Protein AF-A0A1H0W406-F1 (afdb_monomer_lite)

Sequence (115 aa):
MQALVGRYPTDGVDFLRTGPMAERLKGLLGPVNYPILLQNMGTSGPLRKEGNLLYITGNRPHQGGSESAAVVLDPTRDAMHVWLQTGDEEWDVQDYGRGMGLPAEVRTMMENARR

Organism: NCBI:txid80868

pLDDT: mean 91.95, std 6.82, range [62.34, 97.88]

Foldseek 3Di:
DVVQAQPDCPNPPNLCCDDDNVVVLCVFLPPPCSVLQVQQQCAKGGFHDDPQKTKIKGGHPPGQLAWIKMWIARPVFRKIWIWTGHGLDIDTDIDDDPPDDDPPVVVVSVVSSND

Radius of gyration: 12.86 Å; chains: 1; bounding box: 29×30×32 Å

Secondary structure (DSSP, 8-state):
-GGGTT--TTSSS-TTTSHHHHHHHHHHHHHHHHHHHHHHTSEE---EEETTEEEEEEE-TT-TTTEEEEEEEETTTTEEEEEEEETTEEEEEE-SSSSPPPPHHHHHHHHHHT-

InterPro domains:
  IPR061272 Inhibitor of vertebrate lysozyme (Ivy)-like domai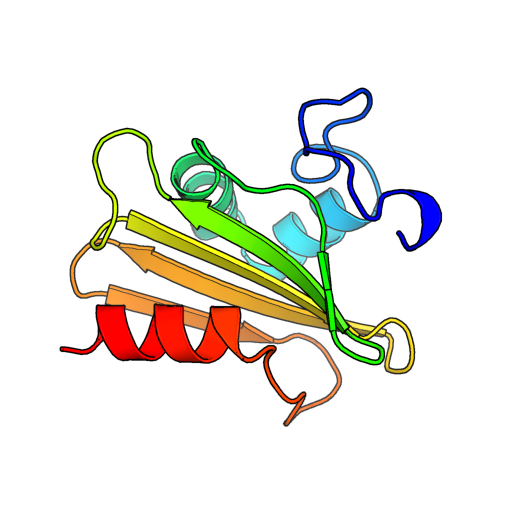n [PF08816] (20-114)

Structure (mmCIF, N/CA/C/O backbone):
data_AF-A0A1H0W406-F1
#
_entry.id   AF-A0A1H0W406-F1
#
loop_
_atom_site.group_PDB
_atom_site.id
_atom_site.type_symbol
_atom_site.label_atom_id
_atom_site.label_alt_id
_atom_site.label_comp_id
_atom_site.label_asym_id
_atom_site.label_entity_id
_atom_site.label_seq_id
_atom_site.pdbx_PDB_ins_code
_atom_site.Cartn_x
_atom_site.Cartn_y
_atom_site.Cartn_z
_atom_site.occupancy
_atom_site.B_iso_or_equiv
_atom_site.auth_seq_id
_atom_site.auth_comp_id
_atom_site.auth_asym_id
_atom_site.auth_atom_id
_atom_site.pdbx_PDB_model_num
ATOM 1 N N . MET A 1 1 ? -8.814 3.697 8.651 1.00 81.00 1 MET A N 1
ATOM 2 C CA . MET A 1 1 ? -8.643 2.935 7.393 1.00 81.00 1 MET A CA 1
ATOM 3 C C . MET A 1 1 ? -9.954 2.447 6.785 1.00 81.00 1 MET A C 1
ATOM 5 O O . MET A 1 1 ? -10.158 2.725 5.617 1.00 81.00 1 MET A O 1
ATOM 9 N N . GLN A 1 2 ? -10.872 1.794 7.517 1.00 84.06 2 GLN A N 1
ATOM 10 C CA . GLN A 1 2 ? -12.115 1.267 6.907 1.00 84.06 2 GLN A CA 1
ATOM 11 C C . GLN A 1 2 ? -12.985 2.322 6.190 1.00 84.06 2 GLN A C 1
ATOM 13 O O . GLN A 1 2 ? -13.554 2.027 5.148 1.00 84.06 2 GLN A O 1
ATOM 18 N N . ALA A 1 3 ? -13.039 3.560 6.691 1.00 88.31 3 ALA A N 1
ATOM 19 C CA . ALA A 1 3 ? -13.779 4.653 6.047 1.00 88.31 3 ALA A CA 1
ATOM 20 C C . ALA A 1 3 ? -13.207 5.097 4.681 1.00 88.31 3 ALA A C 1
ATOM 22 O O . ALA A 1 3 ? -13.865 5.841 3.962 1.00 88.31 3 ALA A O 1
ATOM 23 N N . LEU A 1 4 ? -11.989 4.662 4.332 1.00 88.75 4 LEU A N 1
ATOM 24 C CA . LEU A 1 4 ? -11.328 4.976 3.062 1.00 88.75 4 LEU A CA 1
ATOM 25 C C . LEU A 1 4 ? -11.557 3.893 1.997 1.00 88.75 4 LEU A C 1
ATOM 27 O O . LEU A 1 4 ? -11.062 4.031 0.884 1.00 88.75 4 LEU A O 1
ATOM 31 N N . VAL A 1 5 ? -12.282 2.811 2.307 1.00 93.19 5 VAL A N 1
ATOM 32 C CA . VAL A 1 5 ? -12.593 1.772 1.312 1.00 93.19 5 VAL A CA 1
ATOM 33 C C . VAL A 1 5 ? -13.353 2.396 0.137 1.00 93.19 5 VAL A C 1
ATOM 35 O O . VAL A 1 5 ? -14.299 3.157 0.330 1.00 93.19 5 VAL A O 1
ATOM 38 N N . GLY A 1 6 ? -12.916 2.081 -1.080 1.00 94.25 6 GLY A N 1
ATOM 39 C CA . GLY A 1 6 ? -13.412 2.652 -2.330 1.00 94.25 6 GLY A CA 1
ATOM 40 C C . GLY A 1 6 ? -12.758 3.976 -2.736 1.00 94.25 6 GLY A C 1
ATOM 41 O O . GLY A 1 6 ? -13.026 4.446 -3.837 1.00 94.25 6 GLY A O 1
ATOM 42 N N . ARG A 1 7 ? -11.899 4.573 -1.898 1.00 93.50 7 ARG A N 1
ATOM 43 C CA . ARG A 1 7 ? -11.161 5.807 -2.218 1.00 93.50 7 ARG A CA 1
ATOM 44 C C . ARG A 1 7 ? -9.809 5.494 -2.840 1.00 93.50 7 ARG A C 1
ATOM 46 O O . ARG A 1 7 ? -9.118 4.580 -2.387 1.00 93.50 7 ARG A O 1
ATOM 53 N N . TYR A 1 8 ? -9.414 6.287 -3.827 1.00 93.94 8 TYR A N 1
ATOM 54 C CA . TYR A 1 8 ? -8.047 6.281 -4.341 1.00 93.94 8 TYR A CA 1
ATOM 55 C C . TYR A 1 8 ? -7.109 7.017 -3.376 1.00 93.94 8 TYR A C 1
ATOM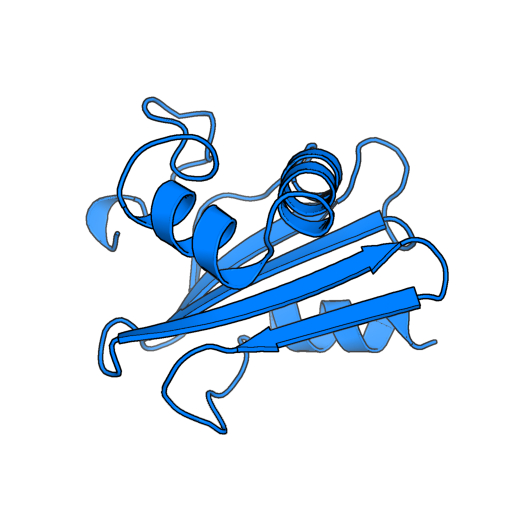 57 O O . TYR A 1 8 ? -7.570 7.911 -2.661 1.00 93.94 8 TYR A O 1
ATOM 65 N N . PRO A 1 9 ? -5.797 6.709 -3.362 1.00 90.25 9 PRO A N 1
ATOM 66 C CA . PRO A 1 9 ? -4.822 7.497 -2.603 1.00 90.25 9 PRO A CA 1
ATOM 67 C C . PRO A 1 9 ? -4.926 8.996 -2.897 1.00 90.25 9 PRO A C 1
ATOM 69 O O . PRO A 1 9 ? -4.819 9.820 -2.002 1.00 90.25 9 PRO A O 1
ATOM 72 N N . THR A 1 10 ? -5.216 9.367 -4.140 1.00 84.88 10 THR A N 1
ATOM 73 C CA . THR A 1 10 ? -5.330 10.767 -4.564 1.00 84.88 10 THR A CA 1
ATOM 74 C C . THR A 1 10 ? -6.663 11.434 -4.206 1.00 84.88 10 THR A C 1
ATOM 76 O O . THR A 1 10 ? -6.790 12.645 -4.374 1.00 84.88 10 THR A O 1
ATOM 79 N N . ASP A 1 11 ? -7.655 10.691 -3.704 1.00 85.25 11 ASP A N 1
ATOM 80 C CA . ASP A 1 11 ? -8.974 11.228 -3.345 1.00 85.25 11 ASP A CA 1
ATOM 81 C C . ASP A 1 11 ? -8.950 11.873 -1.948 1.00 85.25 11 ASP A C 1
ATOM 83 O O . ASP A 1 11 ? -9.555 11.382 -0.990 1.00 85.25 11 ASP A O 1
ATOM 87 N N . GLY A 1 12 ? -8.248 13.000 -1.829 1.00 81.44 12 GLY A N 1
ATOM 88 C CA . GLY A 1 12 ? -8.125 13.770 -0.592 1.00 81.44 12 GLY A CA 1
ATOM 89 C C . GLY A 1 12 ? -6.756 13.609 0.062 1.00 81.44 12 GLY A C 1
ATOM 90 O O . GLY A 1 12 ? -5.767 14.137 -0.438 1.00 81.44 12 GLY A O 1
ATOM 91 N N . VAL A 1 13 ? -6.701 12.944 1.219 1.00 81.25 13 VAL A N 1
ATOM 92 C CA . VAL A 1 13 ? -5.439 12.709 1.937 1.00 81.25 13 VAL A CA 1
ATOM 93 C C . VAL A 1 13 ? -4.763 11.471 1.360 1.00 81.25 13 VAL A C 1
ATOM 95 O O . VAL A 1 13 ? -5.285 10.365 1.507 1.00 81.25 13 VAL A O 1
ATOM 98 N N . ASP A 1 14 ? -3.582 11.661 0.768 1.00 91.25 14 ASP A N 1
ATOM 99 C CA . ASP A 1 14 ? -2.745 10.568 0.274 1.00 91.25 14 ASP A CA 1
ATOM 100 C C . ASP A 1 14 ? -2.267 9.701 1.435 1.00 91.25 14 ASP A C 1
ATOM 102 O O . ASP A 1 14 ? -1.280 10.004 2.109 1.00 91.25 14 ASP A O 1
ATOM 106 N N . PHE A 1 15 ? -2.998 8.615 1.672 1.00 91.00 15 PHE A N 1
ATOM 107 C CA . PHE A 1 15 ? -2.742 7.677 2.755 1.00 91.00 15 PHE A CA 1
ATOM 108 C C . PHE A 1 15 ? -1.489 6.816 2.532 1.00 91.00 15 PHE A C 1
ATOM 110 O O . PHE A 1 15 ? -1.033 6.177 3.479 1.00 91.00 15 PHE A O 1
ATOM 117 N N . LEU A 1 16 ? -0.904 6.814 1.326 1.00 94.69 16 LEU A N 1
ATOM 118 C CA . LEU A 1 16 ? 0.402 6.198 1.075 1.00 94.69 16 LEU A CA 1
ATOM 119 C C . LEU A 1 16 ? 1.547 7.135 1.464 1.00 94.69 16 LEU A C 1
ATOM 121 O O . LEU A 1 16 ? 2.614 6.653 1.831 1.00 94.69 16 LEU A O 1
ATOM 125 N N . ARG A 1 17 ? 1.335 8.458 1.406 1.00 95.12 17 ARG A N 1
ATOM 126 C CA . ARG A 1 17 ? 2.365 9.476 1.700 1.00 95.12 17 ARG A CA 1
ATOM 127 C C . ARG A 1 17 ? 2.244 10.134 3.067 1.00 95.12 17 ARG A C 1
ATOM 129 O O . ARG A 1 17 ? 3.242 10.626 3.598 1.00 95.12 17 ARG A O 1
ATOM 136 N N . THR A 1 18 ? 1.038 10.167 3.620 1.00 92.69 18 THR A N 1
ATOM 137 C CA . THR A 1 18 ? 0.704 10.885 4.849 1.00 92.69 18 THR A CA 1
ATOM 138 C C . THR A 1 18 ? -0.160 10.047 5.791 1.00 92.69 18 THR A C 1
ATOM 140 O O . THR A 1 18 ? -0.844 9.105 5.391 1.00 92.69 18 THR A O 1
ATOM 143 N N . GLY A 1 19 ? -0.130 10.402 7.076 1.00 90.81 19 GLY A N 1
ATOM 144 C CA . GLY A 1 19 ? -0.917 9.738 8.109 1.00 90.81 19 GLY A CA 1
ATOM 145 C C . GLY A 1 19 ? -0.350 8.383 8.565 1.00 90.81 19 GLY A C 1
ATOM 146 O O . GLY A 1 19 ? 0.763 8.006 8.199 1.00 90.81 19 GLY A O 1
ATOM 147 N N . PRO A 1 20 ? -1.111 7.638 9.390 1.00 90.31 20 PRO A N 1
ATOM 148 C CA . PRO A 1 20 ? -0.598 6.456 10.089 1.00 90.31 20 PRO A CA 1
ATOM 149 C C . PRO A 1 20 ? -0.130 5.317 9.176 1.00 90.31 20 PRO A C 1
ATOM 151 O O . PRO A 1 20 ? 0.817 4.613 9.514 1.00 90.31 20 PRO A O 1
ATOM 154 N N . MET A 1 21 ? -0.773 5.133 8.017 1.00 91.75 21 MET A N 1
ATOM 155 C CA . MET A 1 21 ? -0.349 4.122 7.044 1.00 91.75 21 MET A CA 1
ATOM 156 C C . MET A 1 21 ? 1.025 4.470 6.465 1.00 91.75 21 MET A C 1
ATOM 158 O O . MET A 1 21 ? 1.900 3.610 6.452 1.00 91.75 21 MET A O 1
ATOM 162 N N . ALA A 1 22 ? 1.237 5.718 6.045 1.00 94.69 22 ALA A N 1
ATOM 163 C CA . ALA A 1 22 ? 2.511 6.154 5.488 1.00 94.69 22 ALA A CA 1
ATOM 164 C C . ALA A 1 22 ? 3.667 6.042 6.490 1.00 94.69 22 ALA A C 1
ATOM 166 O O . ALA A 1 22 ? 4.737 5.560 6.133 1.00 94.69 22 ALA A O 1
ATOM 167 N N . GLU A 1 23 ? 3.459 6.431 7.751 1.00 95.06 23 GLU A N 1
ATOM 168 C CA . GLU A 1 23 ? 4.489 6.284 8.792 1.00 95.06 23 GLU A CA 1
ATOM 169 C C . GLU A 1 23 ? 4.856 4.815 9.029 1.00 95.06 23 GLU A C 1
ATOM 171 O O . GLU A 1 23 ? 6.035 4.468 9.124 1.00 95.06 23 GLU A O 1
ATOM 176 N N . ARG A 1 24 ? 3.860 3.925 9.032 1.00 94.44 24 ARG A N 1
ATOM 177 C CA . ARG A 1 24 ? 4.092 2.485 9.163 1.00 94.44 24 ARG A CA 1
ATOM 178 C C . ARG A 1 24 ? 4.820 1.898 7.953 1.00 94.44 24 ARG A C 1
ATOM 180 O O . ARG A 1 24 ? 5.759 1.128 8.133 1.00 94.44 24 ARG A O 1
ATOM 187 N N . LEU A 1 25 ? 4.454 2.311 6.739 1.00 96.44 25 LEU A N 1
ATOM 188 C CA . LEU A 1 25 ? 5.141 1.915 5.506 1.00 96.44 25 LEU A CA 1
ATOM 189 C C . LEU A 1 25 ? 6.605 2.370 5.500 1.00 96.44 25 LEU A C 1
ATOM 191 O O . LEU A 1 25 ? 7.480 1.578 5.161 1.00 96.44 25 LEU A O 1
ATOM 195 N N . LYS A 1 26 ? 6.894 3.609 5.922 1.00 96.94 26 LYS A N 1
ATOM 196 C CA . LYS A 1 26 ? 8.272 4.111 6.065 1.00 96.94 26 LYS A CA 1
ATOM 197 C C . LYS A 1 26 ? 9.078 3.276 7.056 1.00 96.94 26 LYS A C 1
ATOM 199 O O . LYS A 1 26 ? 10.226 2.950 6.773 1.00 96.94 26 LYS A O 1
ATOM 204 N N . GL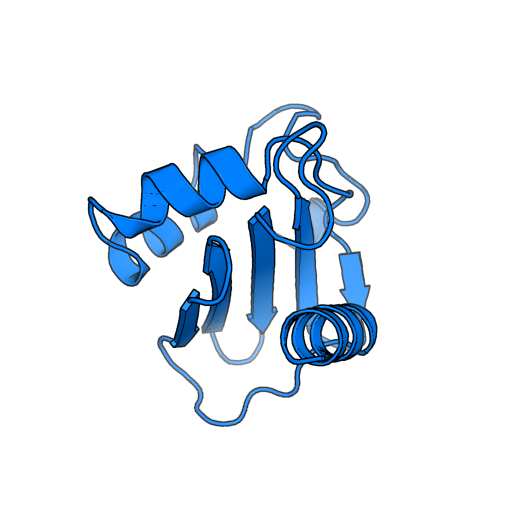Y A 1 27 ? 8.483 2.927 8.198 1.00 95.50 27 GLY A N 1
ATOM 205 C CA . GLY A 1 27 ? 9.129 2.090 9.209 1.00 95.50 27 GLY A CA 1
ATOM 206 C C . GLY A 1 27 ? 9.431 0.677 8.706 1.00 95.50 27 GLY A C 1
ATOM 207 O O . GLY A 1 27 ? 10.531 0.179 8.922 1.00 95.50 27 GLY A O 1
ATOM 208 N N . LEU A 1 28 ? 8.480 0.055 8.002 1.00 94.81 28 LEU A N 1
ATOM 209 C CA . LEU A 1 28 ? 8.608 -1.318 7.506 1.00 94.81 28 LEU A CA 1
ATOM 210 C C . LEU A 1 28 ? 9.561 -1.439 6.308 1.00 94.81 28 LEU A C 1
ATOM 212 O O . LEU A 1 28 ? 10.324 -2.397 6.217 1.00 94.81 28 LEU A O 1
ATOM 216 N N . LEU A 1 29 ? 9.518 -0.482 5.380 1.00 95.94 29 LEU A N 1
ATOM 217 C CA . LEU A 1 29 ? 10.277 -0.538 4.126 1.00 95.94 29 LEU A CA 1
ATOM 218 C C . LEU A 1 29 ? 1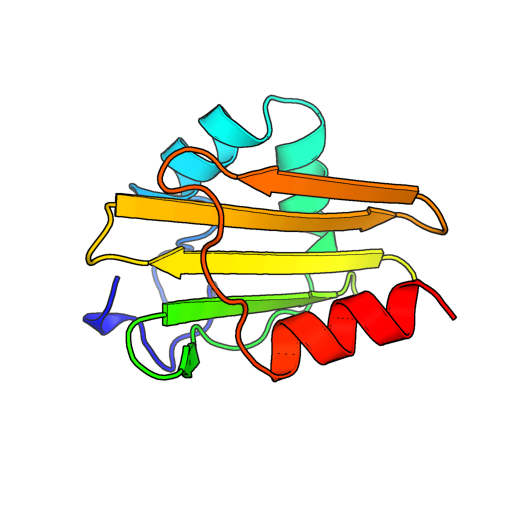1.616 0.202 4.192 1.00 95.94 29 LEU A C 1
ATOM 220 O O . LEU A 1 29 ? 12.499 -0.018 3.361 1.00 95.94 29 LEU A O 1
ATOM 224 N N . GLY A 1 30 ? 11.778 1.100 5.160 1.00 96.69 30 GLY A N 1
ATOM 225 C CA . GLY A 1 30 ? 12.965 1.930 5.273 1.00 96.69 30 GLY A CA 1
ATOM 226 C C . GLY A 1 30 ? 13.155 2.893 4.089 1.00 96.69 30 GLY A C 1
ATOM 227 O O . GLY A 1 30 ? 12.293 3.033 3.215 1.00 96.69 30 GLY A O 1
ATOM 228 N N . PRO A 1 31 ? 14.303 3.590 4.045 1.00 96.75 31 PRO A N 1
ATOM 229 C CA . PRO A 1 31 ? 14.538 4.679 3.097 1.00 96.75 31 PRO A CA 1
ATOM 230 C C . PRO A 1 31 ? 14.735 4.218 1.647 1.00 96.75 31 PRO A C 1
ATOM 232 O O . PRO A 1 31 ? 14.612 5.038 0.743 1.00 96.75 31 PRO A O 1
ATOM 235 N N . VAL A 1 32 ? 15.039 2.936 1.420 1.00 95.00 32 VAL A N 1
ATOM 236 C CA . VAL A 1 32 ? 15.287 2.382 0.078 1.00 95.00 32 VAL A CA 1
ATOM 237 C C . VAL A 1 32 ? 13.990 1.891 -0.562 1.00 95.00 32 VAL A C 1
ATOM 239 O O . VAL A 1 32 ? 13.666 2.302 -1.675 1.00 95.00 32 VAL A O 1
ATOM 242 N N . ASN A 1 33 ? 13.202 1.079 0.150 1.00 96.69 33 ASN A N 1
ATOM 243 C CA . ASN A 1 33 ? 12.042 0.414 -0.451 1.00 96.69 33 ASN A CA 1
ATOM 244 C C . ASN A 1 33 ? 10.761 1.257 -0.386 1.00 96.69 33 ASN A C 1
ATOM 246 O O . ASN A 1 33 ? 9.864 1.073 -1.207 1.00 96.69 33 ASN A O 1
ATOM 250 N N . TYR A 1 34 ? 10.660 2.227 0.531 1.00 97.81 34 TYR A N 1
ATOM 251 C CA . TYR A 1 34 ? 9.492 3.114 0.582 1.00 97.81 34 TYR A CA 1
ATOM 252 C C . TYR A 1 34 ? 9.343 3.991 -0.681 1.00 97.81 34 TYR A C 1
ATOM 254 O O . TYR A 1 34 ? 8.241 4.061 -1.228 1.00 97.81 34 TYR A O 1
ATOM 262 N N . PRO A 1 35 ? 10.407 4.617 -1.225 1.00 97.25 35 PRO A N 1
ATOM 263 C CA . PRO A 1 35 ? 10.323 5.280 -2.527 1.00 97.25 35 PRO A CA 1
ATOM 264 C C . PRO A 1 35 ? 9.907 4.349 -3.674 1.00 97.25 35 PRO A C 1
ATOM 266 O O . PRO A 1 35 ? 9.136 4.778 -4.533 1.00 97.25 35 PRO A O 1
ATOM 269 N N . ILE A 1 36 ? 10.369 3.092 -3.676 1.00 96.44 36 ILE A N 1
ATOM 270 C CA . ILE A 1 36 ? 10.001 2.086 -4.687 1.00 96.44 36 ILE A CA 1
ATOM 271 C C . ILE A 1 36 ? 8.503 1.782 -4.607 1.00 96.44 36 ILE A C 1
ATOM 273 O O . ILE A 1 36 ? 7.821 1.836 -5.627 1.00 96.44 36 ILE A O 1
ATOM 277 N N . LEU A 1 37 ? 7.955 1.590 -3.400 1.00 97.75 37 LEU A N 1
ATOM 278 C CA . LEU A 1 37 ? 6.509 1.444 -3.205 1.00 97.75 37 LEU A CA 1
ATOM 279 C C . LEU A 1 37 ? 5.734 2.593 -3.858 1.00 97.75 37 LEU A C 1
ATOM 281 O O . LEU A 1 37 ? 4.781 2.355 -4.593 1.00 97.75 37 LEU A O 1
ATOM 285 N N . LEU A 1 38 ? 6.127 3.844 -3.600 1.00 97.00 38 LEU A N 1
ATOM 286 C CA . LEU A 1 38 ? 5.414 5.006 -4.138 1.00 97.00 38 LEU A CA 1
ATOM 287 C C . LEU A 1 38 ? 5.502 5.092 -5.668 1.00 97.00 38 LEU A C 1
ATOM 289 O O . LEU A 1 38 ? 4.556 5.557 -6.302 1.00 97.00 38 LEU A O 1
ATOM 293 N N . GLN A 1 39 ? 6.616 4.658 -6.259 1.00 95.69 39 GLN A N 1
ATOM 294 C CA . GLN A 1 39 ? 6.777 4.577 -7.714 1.00 95.69 39 GLN A CA 1
ATOM 295 C C . GLN A 1 39 ? 5.885 3.479 -8.304 1.00 95.69 39 GLN A C 1
ATOM 297 O O . GLN A 1 39 ? 5.165 3.730 -9.274 1.00 95.69 39 GLN A O 1
ATOM 302 N N . ASN A 1 40 ? 5.862 2.308 -7.668 1.00 96.25 40 ASN A N 1
ATOM 303 C CA . ASN A 1 40 ? 5.055 1.161 -8.076 1.00 96.25 40 ASN A CA 1
ATOM 304 C C . ASN A 1 40 ? 3.565 1.341 -7.768 1.00 96.25 40 ASN A C 1
ATOM 306 O O . ASN A 1 40 ? 2.742 0.621 -8.307 1.00 96.25 40 ASN A O 1
ATOM 310 N N . MET A 1 41 ? 3.189 2.330 -6.959 1.00 96.31 41 MET A N 1
ATOM 311 C CA . MET A 1 41 ? 1.798 2.743 -6.738 1.00 96.31 41 MET A CA 1
ATOM 312 C C . MET A 1 41 ? 1.369 3.919 -7.634 1.00 96.31 41 MET A C 1
ATOM 314 O O . MET A 1 41 ? 0.286 4.477 -7.440 1.00 96.31 41 MET A O 1
ATOM 318 N N . GLY A 1 42 ? 2.193 4.304 -8.620 1.00 92.12 42 GLY A N 1
ATOM 319 C CA . GLY A 1 42 ? 1.923 5.439 -9.510 1.00 92.12 42 GLY A CA 1
ATOM 320 C C . GLY A 1 42 ? 0.668 5.275 -10.377 1.00 92.12 42 GLY A C 1
ATOM 321 O O . GLY A 1 42 ? 0.046 6.264 -10.750 1.00 92.12 42 GLY A O 1
ATOM 322 N N . THR A 1 43 ? 0.258 4.041 -10.670 1.00 93.06 43 THR A N 1
ATOM 323 C CA . THR A 1 43 ? -1.084 3.685 -11.146 1.00 93.06 43 THR A CA 1
ATOM 324 C C . THR A 1 43 ? -1.668 2.670 -10.172 1.00 93.06 43 THR A C 1
ATOM 326 O O . THR A 1 43 ? -1.444 1.470 -10.302 1.00 93.06 43 THR A O 1
ATOM 329 N N . SER A 1 44 ? -2.373 3.158 -9.155 1.00 94.94 44 SER A N 1
ATOM 330 C CA . SER A 1 44 ? -2.985 2.328 -8.115 1.00 94.94 44 SER A CA 1
ATOM 331 C C . SER A 1 44 ? -4.507 2.307 -8.212 1.00 94.94 44 SER A C 1
ATOM 333 O O . SER A 1 44 ? -5.145 3.245 -8.698 1.00 94.94 44 SER A O 1
ATOM 335 N N . GLY A 1 45 ? -5.094 1.203 -7.752 1.00 94.00 45 GLY A N 1
ATOM 336 C CA . GLY A 1 45 ? -6.534 1.095 -7.543 1.00 94.00 45 GLY A CA 1
ATOM 337 C C . GLY A 1 45 ? -7.003 1.819 -6.273 1.00 94.00 45 GLY A C 1
ATOM 338 O O . GLY A 1 45 ? -6.189 2.331 -5.501 1.00 94.00 45 GLY A O 1
ATOM 339 N N . PRO A 1 46 ? -8.321 1.837 -6.011 1.00 96.06 46 PRO A N 1
ATOM 340 C CA . PRO A 1 46 ? -8.832 2.299 -4.729 1.00 96.06 46 PRO A CA 1
ATOM 341 C C . PRO A 1 46 ? -8.434 1.331 -3.608 1.00 96.06 46 PRO A C 1
ATOM 343 O O . PRO A 1 46 ? -8.141 0.161 -3.859 1.00 96.06 46 PRO A O 1
ATOM 346 N N . LEU A 1 47 ? -8.507 1.779 -2.354 1.00 96.38 47 LEU A N 1
ATOM 347 C CA . LEU A 1 47 ? -8.429 0.874 -1.210 1.00 96.38 47 LEU A CA 1
ATOM 348 C C . LEU A 1 47 ? -9.614 -0.103 -1.255 1.00 96.38 47 LEU A C 1
ATOM 350 O O . LEU A 1 47 ? -10.775 0.306 -1.217 1.00 96.38 47 LEU A O 1
ATOM 354 N N . ARG A 1 48 ? -9.336 -1.401 -1.312 1.00 97.56 48 ARG A N 1
ATOM 355 C CA . ARG A 1 48 ? -10.333 -2.474 -1.369 1.00 97.56 48 ARG A CA 1
ATOM 356 C C . ARG A 1 48 ? -10.410 -3.230 -0.048 1.00 97.56 48 ARG A C 1
ATOM 358 O O . ARG A 1 48 ? -9.589 -3.048 0.852 1.00 97.56 48 ARG A O 1
ATOM 365 N N . LYS A 1 49 ? -11.434 -4.076 0.065 1.00 96.94 49 LYS A N 1
ATOM 366 C CA . LYS A 1 49 ? -11.660 -4.960 1.209 1.00 96.94 49 LYS A CA 1
ATOM 367 C C . LYS A 1 49 ? -11.996 -6.370 0.727 1.00 96.94 49 LYS A C 1
ATOM 369 O O . LYS A 1 49 ? -12.842 -6.522 -0.149 1.00 96.94 49 LYS A O 1
ATOM 374 N N . GLU A 1 50 ? -11.370 -7.382 1.321 1.00 97.12 50 GLU A N 1
ATOM 375 C CA . GLU A 1 50 ? -11.706 -8.802 1.145 1.00 97.12 50 GLU A CA 1
ATOM 376 C C . GLU A 1 50 ? -11.768 -9.459 2.527 1.00 97.12 50 GLU A C 1
ATOM 378 O O . GLU A 1 50 ? -10.771 -9.527 3.247 1.00 97.12 50 GLU A O 1
ATOM 383 N N . GLY A 1 51 ? -12.962 -9.884 2.948 1.00 93.88 51 GLY A N 1
ATOM 384 C CA . GLY A 1 51 ? -13.181 -10.304 4.332 1.00 93.88 51 GLY A CA 1
ATOM 385 C C . GLY A 1 51 ? -12.803 -9.189 5.317 1.00 93.88 51 GLY A C 1
ATOM 386 O O . GLY A 1 51 ? -13.352 -8.087 5.255 1.00 93.88 51 GLY A O 1
ATOM 387 N N . ASN A 1 52 ? -11.855 -9.467 6.215 1.00 92.44 52 ASN A N 1
ATOM 388 C CA . ASN A 1 52 ? -11.328 -8.489 7.178 1.00 92.44 52 ASN A CA 1
ATOM 389 C C . ASN A 1 52 ? -10.095 -7.730 6.675 1.00 92.44 52 ASN A C 1
ATOM 391 O O . ASN A 1 52 ? -9.648 -6.800 7.345 1.00 92.44 52 ASN A O 1
ATOM 395 N N . LEU A 1 53 ? -9.563 -8.097 5.510 1.00 95.19 53 LEU A N 1
ATOM 396 C CA . LEU A 1 53 ? -8.354 -7.500 4.966 1.00 95.19 53 LEU A CA 1
ATOM 397 C C . LEU A 1 53 ? -8.693 -6.230 4.199 1.00 95.19 53 LEU A C 1
ATOM 399 O O . LEU A 1 53 ? -9.648 -6.204 3.421 1.00 95.19 53 LEU A O 1
ATOM 403 N N . LEU A 1 54 ? -7.891 -5.190 4.396 1.00 96.25 54 LEU A N 1
ATOM 404 C CA . LEU A 1 54 ? -7.878 -4.009 3.539 1.00 96.25 54 LEU A CA 1
ATOM 405 C C . LEU A 1 54 ? -6.645 -4.089 2.654 1.00 96.25 54 LEU A C 1
ATOM 407 O O . LEU A 1 54 ? -5.579 -4.452 3.142 1.00 96.25 54 LEU A O 1
ATOM 411 N N . TYR A 1 55 ? -6.763 -3.744 1.379 1.00 97.38 55 TYR A N 1
ATOM 412 C CA . TYR A 1 55 ? -5.618 -3.826 0.482 1.00 97.38 55 TYR A CA 1
ATOM 413 C C . TYR A 1 55 ? -5.664 -2.798 -0.635 1.00 97.38 55 TYR A C 1
ATOM 415 O O . TYR A 1 55 ? -6.725 -2.298 -1.002 1.00 97.38 55 TYR A O 1
ATOM 423 N N . ILE A 1 56 ? -4.493 -2.495 -1.174 1.00 97.50 56 ILE A N 1
ATOM 424 C CA . ILE A 1 56 ? -4.318 -1.685 -2.372 1.00 97.50 56 ILE A CA 1
ATOM 425 C C . ILE A 1 56 ? -3.238 -2.326 -3.235 1.00 97.50 56 ILE A C 1
ATOM 427 O O . ILE A 1 56 ? -2.224 -2.802 -2.724 1.00 97.50 56 ILE A O 1
ATOM 431 N N . THR A 1 57 ? -3.484 -2.351 -4.537 1.00 97.62 57 THR A N 1
ATOM 432 C CA . THR A 1 57 ? -2.552 -2.813 -5.561 1.00 97.62 57 THR A CA 1
ATOM 433 C C . THR A 1 57 ? -2.237 -1.656 -6.497 1.00 97.62 57 THR A C 1
ATOM 435 O O . THR A 1 57 ? -3.056 -0.748 -6.698 1.00 97.62 57 THR A O 1
ATOM 438 N N . GLY A 1 58 ? -1.044 -1.682 -7.070 1.00 96.38 58 GLY A N 1
ATOM 439 C CA . GLY A 1 58 ? -0.650 -0.727 -8.084 1.00 96.38 58 GLY A CA 1
ATOM 440 C C . GLY A 1 58 ? 0.504 -1.224 -8.928 1.00 96.38 58 GLY A C 1
ATOM 441 O O . GLY A 1 58 ? 1.200 -2.181 -8.583 1.00 96.38 58 GLY A O 1
ATOM 442 N N . ASN A 1 59 ? 0.685 -0.543 -10.047 1.00 95.19 59 ASN A N 1
ATOM 443 C CA . ASN A 1 59 ? 1.849 -0.686 -10.896 1.00 95.19 59 ASN A CA 1
ATOM 444 C C . ASN A 1 59 ? 2.468 0.680 -11.190 1.00 95.19 59 ASN A C 1
ATOM 446 O O . ASN A 1 59 ? 1.806 1.725 -11.168 1.00 95.19 59 ASN A O 1
ATOM 450 N N . ARG A 1 60 ? 3.751 0.674 -11.532 1.00 94.00 60 ARG A N 1
ATOM 451 C CA . ARG A 1 60 ? 4.402 1.851 -12.091 1.00 94.00 60 ARG A CA 1
ATOM 452 C C . ARG A 1 60 ? 3.771 2.165 -13.458 1.00 94.00 60 ARG A C 1
ATOM 454 O O . ARG A 1 60 ? 3.478 1.237 -14.224 1.00 94.00 60 ARG A O 1
ATOM 461 N N . PRO A 1 61 ? 3.521 3.445 -13.789 1.00 91.12 61 PRO A N 1
ATOM 462 C CA . PRO A 1 61 ? 2.914 3.811 -15.065 1.00 91.12 61 PRO A CA 1
ATOM 463 C C . PRO A 1 61 ? 3.690 3.224 -16.252 1.00 91.12 61 PRO A C 1
ATOM 465 O O . PRO A 1 61 ? 4.915 3.312 -16.293 1.00 91.12 61 PRO A O 1
ATOM 468 N N . HIS A 1 62 ? 2.970 2.629 -17.207 1.00 88.06 62 HIS A N 1
ATOM 469 C CA . HIS A 1 62 ? 3.510 1.962 -18.406 1.00 88.06 62 HIS A CA 1
ATOM 470 C C . HIS A 1 62 ? 4.400 0.725 -18.168 1.00 88.06 62 HIS A C 1
ATOM 472 O O . HIS A 1 62 ? 4.911 0.173 -19.135 1.00 88.06 62 HIS A O 1
ATOM 478 N N . GLN A 1 63 ? 4.558 0.269 -16.922 1.00 85.44 63 GLN A N 1
ATOM 479 C CA . GLN A 1 63 ? 5.436 -0.848 -16.533 1.00 85.44 63 GLN A CA 1
ATOM 480 C C . GLN A 1 63 ? 4.658 -1.943 -15.776 1.00 85.44 63 GLN A C 1
ATOM 482 O O . GLN A 1 63 ? 5.143 -2.555 -14.825 1.00 85.44 63 GLN A O 1
ATOM 487 N N . GLY A 1 64 ? 3.396 -2.160 -16.160 1.00 74.75 64 GLY A N 1
ATOM 488 C CA . GLY A 1 64 ? 2.575 -3.219 -15.574 1.00 74.75 64 GLY A CA 1
ATOM 489 C C . GLY A 1 64 ? 3.185 -4.597 -15.840 1.00 74.75 64 GLY A C 1
ATOM 490 O O . GLY A 1 64 ? 3.430 -4.937 -16.994 1.00 74.75 64 GLY A O 1
ATOM 491 N N . GLY A 1 65 ? 3.405 -5.376 -14.777 1.00 79.06 65 GLY A N 1
ATOM 492 C CA . GLY A 1 65 ? 3.942 -6.742 -14.847 1.00 79.06 65 GLY A CA 1
ATOM 493 C C . GLY A 1 65 ? 5.424 -6.886 -14.485 1.00 79.06 65 GLY A C 1
ATOM 494 O O . GLY A 1 65 ? 5.857 -8.005 -14.237 1.00 79.06 65 GLY A O 1
ATOM 495 N N . SER A 1 66 ? 6.178 -5.788 -14.405 1.00 88.75 66 SER A N 1
ATOM 496 C CA . SER A 1 66 ? 7.585 -5.769 -13.964 1.00 88.75 66 SER A CA 1
ATOM 497 C C . SER A 1 66 ? 7.824 -4.833 -12.779 1.00 88.75 66 SER A C 1
ATOM 499 O O . SER A 1 66 ? 8.770 -5.010 -12.023 1.00 88.75 66 SER A O 1
ATOM 501 N N . GLU A 1 67 ? 6.960 -3.838 -12.593 1.00 95.50 67 GLU A N 1
ATOM 502 C CA . GLU A 1 67 ? 7.092 -2.820 -11.555 1.00 95.50 67 GLU A CA 1
ATOM 503 C C . GLU A 1 67 ? 5.759 -2.692 -10.820 1.00 95.50 67 GLU A C 1
ATOM 505 O O . GLU A 1 67 ? 4.871 -1.918 -11.197 1.00 95.50 67 GLU A O 1
ATOM 510 N N . SER A 1 68 ? 5.607 -3.502 -9.780 1.00 96.94 68 SER A N 1
ATOM 511 C CA . SER A 1 68 ? 4.321 -3.778 -9.145 1.00 96.94 68 SER A CA 1
ATOM 512 C C . SER A 1 68 ? 4.425 -3.647 -7.631 1.00 96.94 68 SER A C 1
ATOM 514 O O . SER A 1 68 ? 5.503 -3.798 -7.051 1.00 96.94 68 SER A O 1
ATOM 516 N N . ALA A 1 69 ? 3.314 -3.342 -6.969 1.00 97.88 69 ALA A N 1
ATOM 517 C CA . ALA A 1 69 ? 3.260 -3.371 -5.517 1.00 97.88 69 ALA A CA 1
ATOM 518 C C . ALA A 1 69 ? 1.870 -3.709 -4.977 1.00 97.88 69 ALA A C 1
ATOM 520 O O . ALA A 1 69 ? 0.841 -3.376 -5.572 1.00 97.88 69 ALA A O 1
ATOM 521 N N . ALA A 1 70 ? 1.855 -4.312 -3.792 1.00 97.81 70 ALA A N 1
ATOM 522 C CA . ALA A 1 70 ? 0.659 -4.553 -3.005 1.00 97.81 70 ALA A CA 1
ATOM 523 C C . ALA A 1 70 ? 0.909 -4.208 -1.533 1.00 97.81 70 ALA A C 1
ATOM 525 O O . ALA A 1 70 ? 1.957 -4.522 -0.973 1.00 97.81 70 ALA A O 1
ATOM 526 N N . VAL A 1 71 ? -0.079 -3.584 -0.895 1.00 97.31 71 VAL A N 1
ATOM 527 C CA . VAL A 1 71 ? -0.111 -3.372 0.557 1.00 97.31 71 VAL A CA 1
ATOM 528 C C . VAL A 1 71 ? -1.380 -4.015 1.087 1.00 97.31 71 VAL A C 1
ATOM 530 O O . VAL A 1 71 ? -2.471 -3.713 0.606 1.00 97.31 71 VAL A O 1
ATOM 533 N N . VAL A 1 72 ? -1.240 -4.879 2.087 1.00 96.75 72 VAL A N 1
ATOM 534 C CA . VAL A 1 72 ? -2.336 -5.573 2.764 1.00 96.75 72 VAL A CA 1
ATOM 535 C C . VAL A 1 72 ? -2.283 -5.254 4.252 1.00 96.75 72 VAL A C 1
ATOM 537 O O . VAL A 1 72 ? -1.224 -5.243 4.873 1.00 96.75 72 VAL A O 1
ATOM 540 N N . LEU A 1 73 ? -3.449 -4.993 4.826 1.00 94.50 73 LEU A N 1
ATOM 541 C CA . LEU A 1 73 ? -3.657 -4.735 6.240 1.00 94.50 73 LEU A CA 1
ATOM 542 C C . LEU A 1 73 ? -4.669 -5.729 6.798 1.00 94.50 73 LEU A C 1
ATOM 544 O O . LEU A 1 73 ? -5.751 -5.890 6.231 1.00 94.50 73 LEU A O 1
ATOM 548 N N . ASP A 1 74 ? -4.381 -6.271 7.976 1.00 93.44 74 ASP A N 1
ATOM 549 C CA . ASP A 1 74 ? -5.369 -6.909 8.844 1.00 93.44 74 ASP A CA 1
ATOM 550 C C . ASP A 1 74 ? -5.554 -6.036 10.092 1.00 93.44 74 ASP A C 1
ATOM 552 O O . ASP A 1 74 ? -4.757 -6.114 11.034 1.00 93.44 74 ASP A O 1
ATOM 556 N N . PRO A 1 75 ? -6.607 -5.201 10.135 1.00 90.31 75 PRO A N 1
ATOM 557 C CA . PRO A 1 75 ? -6.879 -4.354 11.289 1.00 90.31 75 PRO A CA 1
ATOM 558 C C . PRO A 1 75 ? -7.178 -5.143 12.570 1.00 90.31 75 PRO A C 1
ATOM 560 O O . PRO A 1 75 ? -7.077 -4.580 13.653 1.00 9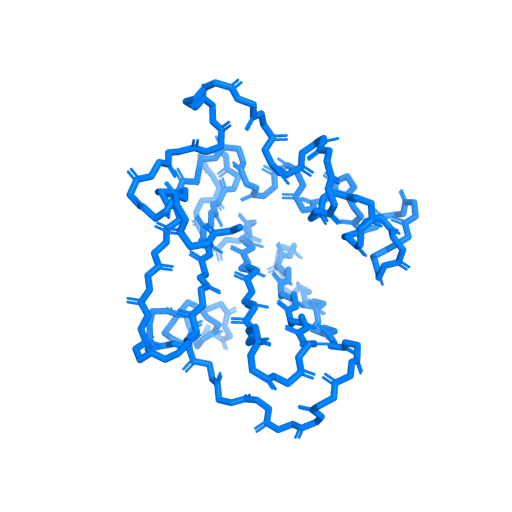0.31 75 PRO A O 1
ATOM 563 N N . THR A 1 76 ? -7.572 -6.418 12.470 1.00 89.50 76 THR A N 1
ATOM 564 C CA . THR A 1 76 ? -7.921 -7.247 13.639 1.00 89.50 76 THR A CA 1
ATOM 565 C C . THR A 1 76 ? -6.694 -7.803 14.350 1.00 89.50 76 THR A C 1
ATOM 567 O O . THR A 1 76 ? -6.755 -8.105 15.539 1.00 89.50 76 THR A O 1
ATOM 570 N N . ARG A 1 77 ? -5.577 -7.915 13.625 1.00 88.81 77 ARG A N 1
ATOM 571 C CA . ARG A 1 77 ? -4.288 -8.405 14.132 1.00 88.81 77 ARG A CA 1
ATOM 572 C C . ARG A 1 77 ? -3.234 -7.313 14.230 1.00 88.81 77 ARG A C 1
ATOM 574 O O . ARG A 1 77 ? -2.097 -7.619 14.568 1.00 88.81 77 ARG A O 1
ATOM 581 N N . ASP A 1 78 ? -3.617 -6.080 13.899 1.00 89.75 78 ASP A N 1
ATOM 582 C CA . ASP A 1 78 ? -2.714 -4.949 13.728 1.00 89.75 78 ASP A CA 1
ATOM 583 C C . ASP A 1 78 ? -1.480 -5.334 12.903 1.00 89.75 78 ASP A C 1
ATOM 585 O O . ASP A 1 78 ? -0.341 -5.189 13.339 1.00 89.75 78 ASP A O 1
ATOM 589 N N . ALA A 1 79 ? -1.715 -5.891 11.716 1.00 91.94 79 ALA A N 1
ATOM 590 C CA . ALA A 1 79 ? -0.673 -6.455 10.870 1.00 91.94 79 ALA A CA 1
ATOM 591 C C . ALA A 1 79 ? -0.680 -5.810 9.480 1.00 91.94 79 ALA A C 1
ATOM 593 O O . ALA A 1 79 ? -1.744 -5.507 8.930 1.00 91.94 79 ALA A O 1
ATOM 594 N N . MET A 1 80 ? 0.510 -5.621 8.916 1.00 94.44 80 MET A N 1
ATOM 595 C CA . MET A 1 80 ? 0.742 -5.099 7.574 1.00 94.44 80 MET A CA 1
ATOM 596 C C . MET A 1 80 ? 1.691 -6.023 6.818 1.00 94.44 80 MET A C 1
ATOM 598 O O . MET A 1 80 ? 2.766 -6.357 7.312 1.00 94.44 80 MET A O 1
ATOM 602 N N . HIS A 1 81 ? 1.295 -6.386 5.603 1.00 96.06 81 HIS A N 1
ATOM 603 C CA . HIS A 1 81 ? 2.113 -7.094 4.629 1.00 96.06 81 HIS A CA 1
ATOM 604 C C . HIS A 1 81 ? 2.311 -6.187 3.411 1.00 96.06 81 HIS A C 1
ATOM 606 O O . HIS A 1 81 ? 1.355 -5.578 2.923 1.00 96.06 81 HIS A O 1
ATOM 612 N N . VAL A 1 82 ? 3.541 -6.096 2.917 1.00 97.00 82 VAL A N 1
ATOM 613 C CA . VAL A 1 82 ? 3.893 -5.340 1.717 1.00 97.00 82 VAL A CA 1
ATOM 614 C C . VAL A 1 82 ? 4.699 -6.224 0.786 1.00 97.00 82 VAL A C 1
ATOM 616 O O . VAL A 1 82 ? 5.704 -6.805 1.189 1.00 97.00 82 VAL A O 1
ATOM 619 N N . TRP A 1 83 ? 4.274 -6.250 -0.470 1.00 97.19 83 TRP A N 1
ATOM 620 C CA . TRP A 1 83 ? 4.987 -6.897 -1.555 1.00 97.19 83 TRP A CA 1
ATOM 621 C C . TRP A 1 83 ? 5.357 -5.865 -2.621 1.00 97.19 83 TRP A C 1
ATOM 623 O O . TRP A 1 83 ? 4.518 -5.045 -3.007 1.00 97.19 83 TRP A O 1
ATOM 633 N N . LEU A 1 84 ? 6.603 -5.902 -3.087 1.00 97.31 84 LEU A N 1
ATOM 634 C CA . LEU A 1 84 ? 7.134 -5.092 -4.182 1.00 97.31 84 LEU A CA 1
ATOM 635 C C . LEU A 1 84 ? 7.749 -6.008 -5.241 1.00 97.31 84 LEU A C 1
ATOM 637 O O . LEU A 1 84 ? 8.406 -6.987 -4.897 1.00 97.31 84 LEU A O 1
ATOM 641 N N . GLN A 1 85 ? 7.610 -5.624 -6.503 1.00 96.19 85 GLN A N 1
ATOM 642 C CA . GLN A 1 85 ? 8.305 -6.211 -7.645 1.00 96.19 85 GLN A CA 1
ATOM 643 C C . GLN A 1 85 ? 9.101 -5.122 -8.364 1.00 96.19 85 GLN A C 1
ATOM 645 O O . GLN A 1 85 ? 8.548 -4.057 -8.651 1.00 96.19 85 GLN A O 1
ATOM 650 N N . THR A 1 86 ? 10.377 -5.378 -8.646 1.00 93.25 86 THR A N 1
ATOM 651 C CA . THR A 1 86 ? 11.238 -4.530 -9.488 1.00 93.25 86 THR A CA 1
ATOM 652 C C . THR A 1 86 ? 11.989 -5.431 -10.464 1.00 93.25 86 THR A C 1
ATOM 654 O O . THR A 1 86 ? 12.947 -6.107 -10.091 1.00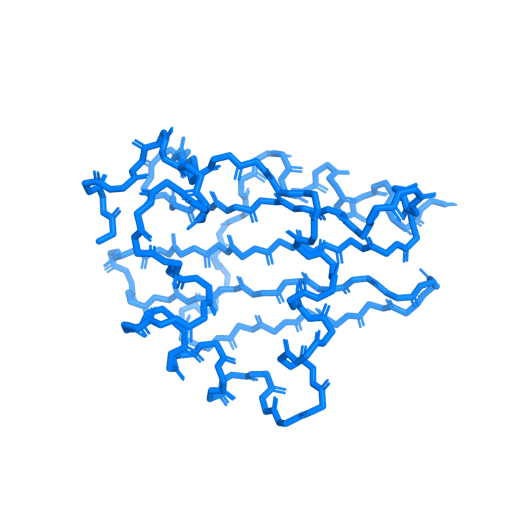 93.25 86 THR A O 1
ATOM 657 N N . GLY A 1 87 ? 11.522 -5.496 -11.709 1.00 90.62 87 GLY A N 1
ATOM 658 C CA . GLY A 1 87 ? 11.949 -6.518 -12.663 1.00 90.62 87 GLY A CA 1
ATOM 659 C C . GLY A 1 87 ? 11.654 -7.930 -12.145 1.00 90.62 87 GLY A C 1
ATOM 660 O O . GLY A 1 87 ? 10.507 -8.248 -11.823 1.00 90.62 87 GLY A O 1
ATOM 661 N N . ASP A 1 88 ? 12.705 -8.746 -12.049 1.00 90.31 88 ASP A N 1
ATOM 662 C CA . ASP A 1 88 ? 12.646 -10.132 -11.560 1.00 90.31 88 ASP A CA 1
ATOM 663 C C . ASP A 1 88 ? 12.865 -10.235 -10.037 1.00 90.31 88 ASP A C 1
ATOM 665 O O . ASP A 1 88 ? 12.806 -11.323 -9.462 1.00 90.31 88 ASP A O 1
ATOM 669 N N . GLU A 1 89 ? 13.154 -9.114 -9.369 1.00 91.94 89 GLU A N 1
ATOM 670 C CA . GLU A 1 89 ? 13.353 -9.077 -7.923 1.00 91.94 89 GLU A CA 1
ATOM 671 C C . GLU A 1 89 ? 12.034 -8.816 -7.195 1.00 91.94 89 GLU A C 1
ATOM 673 O O . GLU A 1 89 ? 11.260 -7.918 -7.543 1.00 91.94 89 GLU A O 1
ATOM 678 N N . GLU A 1 90 ? 11.813 -9.576 -6.123 1.00 94.25 90 GLU A N 1
ATOM 679 C CA . GLU A 1 90 ? 10.687 -9.393 -5.218 1.00 94.25 90 GLU A CA 1
ATOM 680 C C . GLU A 1 90 ? 11.159 -9.020 -3.816 1.00 94.25 90 GLU A C 1
ATOM 682 O O . GLU A 1 90 ? 12.130 -9.566 -3.286 1.00 94.25 90 GLU A O 1
ATOM 687 N N . TRP A 1 91 ? 10.402 -8.131 -3.181 1.00 94.38 91 TRP A N 1
ATOM 688 C CA . TRP A 1 91 ? 10.542 -7.809 -1.771 1.00 94.38 91 TRP A CA 1
ATOM 689 C C . TRP A 1 91 ? 9.214 -8.056 -1.059 1.00 94.38 91 TRP A C 1
ATOM 691 O O . TRP A 1 91 ? 8.254 -7.317 -1.265 1.00 94.38 91 TRP A O 1
ATOM 701 N N . ASP A 1 92 ? 9.167 -9.088 -0.220 1.00 94.25 92 ASP A N 1
ATOM 702 C CA . ASP A 1 92 ? 7.994 -9.505 0.554 1.00 94.25 92 ASP A CA 1
ATOM 703 C C . ASP A 1 92 ? 8.309 -9.359 2.047 1.00 94.25 92 ASP A C 1
ATOM 705 O O . ASP A 1 92 ? 9.188 -10.041 2.585 1.00 94.25 92 ASP A O 1
ATOM 709 N N . VAL A 1 93 ? 7.632 -8.420 2.709 1.00 93.62 93 VAL A N 1
ATOM 710 C CA . VAL A 1 93 ? 7.816 -8.161 4.137 1.00 93.62 93 VAL A CA 1
ATOM 711 C C . VAL A 1 93 ? 6.495 -8.012 4.858 1.00 93.62 93 VAL A C 1
ATOM 713 O O . VAL A 1 93 ? 5.541 -7.398 4.386 1.00 93.62 93 VAL A O 1
ATOM 716 N N . GLN A 1 94 ? 6.484 -8.513 6.082 1.00 90.88 94 GLN A N 1
ATOM 717 C CA . GLN A 1 94 ? 5.380 -8.370 7.007 1.00 90.88 94 GLN A CA 1
ATOM 718 C C . GLN A 1 94 ? 5.927 -7.938 8.366 1.00 90.88 94 GLN A C 1
ATOM 720 O O . GLN A 1 94 ? 7.000 -8.390 8.767 1.00 90.88 94 GLN A O 1
ATOM 725 N N . ASP A 1 95 ? 5.189 -7.089 9.080 1.00 84.06 95 ASP A N 1
ATOM 726 C CA . ASP A 1 95 ? 5.519 -6.756 10.467 1.00 84.06 95 ASP A CA 1
ATOM 727 C C . ASP A 1 95 ? 5.024 -7.827 11.466 1.00 84.06 95 ASP A C 1
ATOM 729 O O . ASP A 1 95 ? 5.663 -8.863 11.659 1.00 84.06 95 ASP A O 1
ATOM 733 N N . TYR A 1 96 ? 3.889 -7.602 12.123 1.00 71.81 96 TYR A N 1
ATOM 734 C CA . TYR A 1 96 ? 3.269 -8.488 13.098 1.00 71.81 96 TYR A CA 1
ATOM 735 C C . TYR A 1 96 ? 2.318 -9.485 12.414 1.00 71.81 96 TYR A C 1
ATOM 737 O O . TYR A 1 96 ? 1.850 -9.269 11.299 1.00 71.81 96 TYR A O 1
ATOM 745 N N . GLY A 1 97 ? 2.005 -10.602 13.084 1.00 62.34 97 GLY A N 1
ATOM 746 C CA . GLY A 1 97 ? 0.927 -11.511 12.661 1.00 62.34 97 GLY A CA 1
ATOM 747 C C . GLY A 1 97 ? 1.261 -12.498 11.532 1.00 62.34 97 GLY A C 1
ATOM 748 O O . GLY A 1 97 ? 0.467 -12.621 10.598 1.00 62.34 97 GLY A O 1
ATOM 749 N N . ARG A 1 98 ? 2.403 -13.205 11.610 1.00 64.38 98 ARG A N 1
ATOM 750 C CA . ARG A 1 98 ? 2.840 -14.236 10.635 1.00 64.38 98 ARG A CA 1
ATOM 751 C C . ARG A 1 98 ? 1.681 -15.082 10.086 1.00 64.38 98 ARG A C 1
ATOM 753 O O . ARG A 1 98 ? 0.850 -15.570 10.850 1.00 64.38 98 ARG A O 1
ATOM 760 N N . GLY A 1 99 ? 1.687 -15.317 8.774 1.00 68.94 99 GLY A N 1
ATOM 761 C CA . GLY A 1 99 ? 0.680 -16.155 8.115 1.00 68.94 99 GLY A CA 1
ATOM 762 C C . GLY A 1 99 ? -0.663 -15.448 7.924 1.00 68.94 99 GLY A C 1
ATOM 763 O O . GLY A 1 99 ? -1.714 -16.090 7.969 1.00 68.94 99 GLY A O 1
ATOM 764 N N . MET A 1 100 ? -0.649 -14.125 7.737 1.00 79.88 100 MET A N 1
ATOM 765 C CA . MET A 1 100 ? -1.824 -13.424 7.228 1.00 79.88 100 MET A CA 1
ATOM 766 C C . MET A 1 100 ? -2.144 -13.974 5.833 1.00 79.88 100 MET A C 1
ATOM 768 O O . MET A 1 100 ? -1.269 -14.044 4.974 1.00 79.88 100 MET A O 1
ATOM 772 N N . GLY A 1 101 ? -3.393 -14.388 5.614 1.00 86.56 101 GLY A N 1
ATOM 773 C CA . GLY A 1 101 ? -3.847 -14.714 4.266 1.00 86.56 101 GLY A CA 1
ATOM 774 C C . GLY A 1 101 ? -3.776 -13.477 3.372 1.00 86.56 101 GLY A C 1
ATOM 775 O O . GLY A 1 101 ? -3.971 -12.362 3.844 1.00 86.56 101 GLY A O 1
ATOM 776 N N . LEU A 1 102 ? -3.515 -13.668 2.083 1.00 94.50 102 LEU A N 1
ATOM 777 C CA . LEU A 1 102 ? -3.511 -12.577 1.111 1.00 94.50 102 LEU A CA 1
ATOM 778 C C . LEU A 1 102 ? -4.823 -12.568 0.314 1.00 94.50 102 LEU A C 1
ATOM 780 O O . LEU A 1 102 ? -5.311 -13.651 -0.046 1.00 94.50 102 LEU A O 1
ATOM 784 N N . PRO A 1 103 ? -5.374 -11.380 -0.008 1.00 97.38 103 PRO A N 1
ATOM 785 C CA . PRO A 1 103 ? -6.524 -11.267 -0.896 1.00 97.38 103 PRO A CA 1
ATOM 786 C C . PRO A 1 103 ? -6.285 -11.989 -2.224 1.00 97.38 103 PRO A C 1
ATOM 788 O O . PRO A 1 103 ? -5.145 -12.068 -2.695 1.00 97.38 103 PRO A O 1
ATOM 791 N N . ALA A 1 104 ? -7.342 -12.508 -2.851 1.00 97.44 104 ALA A N 1
ATOM 792 C CA . ALA A 1 104 ? -7.219 -13.271 -4.097 1.00 97.44 104 ALA A CA 1
ATOM 793 C C . ALA A 1 104 ? -6.518 -12.480 -5.217 1.00 97.44 104 ALA A C 1
ATOM 795 O O . ALA A 1 104 ? -5.689 -13.035 -5.941 1.00 97.44 104 ALA A O 1
ATOM 796 N N . GLU A 1 105 ? -6.798 -11.177 -5.318 1.00 96.38 105 GLU A N 1
ATOM 797 C CA . GLU A 1 105 ? -6.151 -10.286 -6.287 1.00 96.38 105 GLU A CA 1
ATOM 798 C C . GLU A 1 105 ? -4.638 -10.176 -6.047 1.00 96.38 105 GLU A C 1
ATOM 800 O O . GLU A 1 105 ? -3.858 -10.306 -6.987 1.00 96.38 105 GLU A O 1
ATOM 805 N N . VAL A 1 106 ? -4.216 -10.009 -4.790 1.00 97.06 106 VAL A N 1
ATOM 806 C CA . VAL A 1 106 ? -2.795 -9.892 -4.423 1.00 97.06 106 VAL A CA 1
ATOM 807 C C . VAL A 1 106 ? -2.055 -11.197 -4.710 1.00 97.06 106 VAL A C 1
ATOM 809 O O . VAL A 1 106 ? -0.977 -11.170 -5.295 1.00 97.06 106 VAL A O 1
ATOM 812 N N . ARG A 1 107 ? -2.657 -12.350 -4.385 1.00 96.50 107 ARG A N 1
ATOM 813 C CA . ARG A 1 107 ? -2.075 -13.662 -4.722 1.00 96.50 107 ARG A CA 1
ATOM 814 C C . ARG A 1 107 ? -1.887 -13.827 -6.224 1.00 96.50 107 ARG A C 1
ATOM 816 O O . ARG A 1 107 ? -0.802 -14.184 -6.660 1.00 96.50 107 ARG A O 1
ATOM 823 N N . THR A 1 108 ? -2.913 -13.498 -7.007 1.00 95.56 108 THR A N 1
ATOM 824 C CA . THR A 1 108 ? -2.854 -13.580 -8.475 1.00 95.56 108 THR A CA 1
ATOM 825 C C . THR A 1 108 ? -1.773 -12.658 -9.044 1.00 95.56 108 THR A C 1
ATOM 827 O O . THR A 1 108 ? -1.051 -13.035 -9.961 1.00 95.56 108 THR A O 1
ATOM 830 N N . MET A 1 109 ? -1.637 -11.451 -8.491 1.00 94.25 109 MET A N 1
ATOM 831 C CA . MET A 1 109 ? -0.610 -10.485 -8.882 1.00 94.25 109 MET A CA 1
ATOM 832 C C . MET A 1 109 ? 0.805 -11.017 -8.627 1.00 94.25 109 MET A C 1
ATOM 834 O O . MET A 1 109 ? 1.627 -10.995 -9.540 1.00 94.25 109 MET A O 1
ATOM 838 N N . MET A 1 110 ? 1.061 -11.560 -7.434 1.00 94.56 110 MET A N 1
ATOM 839 C CA . MET A 1 110 ? 2.345 -12.184 -7.088 1.00 94.56 110 MET A CA 1
ATOM 840 C C . MET A 1 110 ? 2.623 -13.429 -7.937 1.00 94.56 110 MET A C 1
ATOM 842 O O . MET A 1 110 ? 3.740 -13.639 -8.389 1.00 94.56 110 MET A O 1
ATOM 846 N N . GLU A 1 111 ? 1.611 -14.261 -8.194 1.00 94.12 111 GLU A N 1
ATOM 847 C CA . GLU A 1 111 ? 1.748 -15.433 -9.064 1.00 94.12 111 GLU A CA 1
ATOM 848 C C . GLU A 1 111 ? 2.102 -15.048 -10.502 1.00 94.12 111 GLU A C 1
ATOM 850 O O . GLU A 1 111 ? 2.896 -15.741 -11.130 1.00 94.12 111 GLU A O 1
ATOM 855 N N . ASN A 1 112 ? 1.537 -13.958 -11.029 1.00 91.06 112 ASN A N 1
ATOM 856 C CA . ASN A 1 112 ? 1.847 -13.477 -12.375 1.00 91.06 112 ASN A CA 1
ATOM 857 C C . ASN A 1 112 ? 3.263 -12.902 -12.488 1.00 91.06 112 ASN A C 1
ATOM 859 O O . ASN A 1 112 ? 3.866 -13.044 -13.543 1.00 91.06 112 ASN A O 1
ATOM 863 N N . ALA A 1 113 ? 3.789 -12.289 -11.425 1.00 89.00 113 ALA A N 1
ATOM 864 C CA . ALA A 1 113 ? 5.155 -11.761 -11.388 1.00 89.00 113 ALA A CA 1
ATOM 865 C C . ALA A 1 113 ? 6.238 -12.856 -11.409 1.00 89.00 113 ALA A C 1
ATOM 867 O O . ALA A 1 113 ? 7.369 -12.594 -11.797 1.00 89.00 113 ALA A O 1
ATOM 868 N N . ARG A 1 114 ? 5.886 -14.085 -11.007 1.00 87.06 114 ARG A N 1
ATOM 869 C CA . ARG A 1 114 ? 6.800 -15.238 -10.889 1.00 87.06 114 ARG A CA 1
ATOM 870 C C . ARG A 1 114 ? 6.824 -16.151 -12.114 1.00 87.06 114 ARG A C 1
ATOM 872 O O . ARG A 1 114 ? 7.448 -17.211 -12.058 1.00 87.06 114 ARG A O 1
ATOM 879 N N . ARG A 1 115 ? 6.062 -15.816 -13.153 1.00 76.62 115 ARG A N 1
ATOM 880 C CA . ARG A 1 115 ? 5.955 -16.604 -14.388 1.00 76.62 115 ARG A CA 1
ATOM 881 C C . ARG A 1 115 ? 6.976 -16.145 -15.408 1.00 76.62 115 ARG A C 1
ATOM 883 O O . ARG A 1 115 ? 7.552 -17.045 -16.054 1.00 76.62 115 ARG A O 1
#